Protein AF-A0A9E5GTH0-F1 (afdb_monomer)

pLDDT: mean 79.13, std 16.01, range [39.66, 96.75]

Mean predicted aligned error: 7.87 Å

Nearest PDB structures (foldseek):
  2e87-assembly1_A  TM=6.464E-01  e=3.262E-02  Pyrococcus horikoshii OT3
  8i9w-assembly1_CL  TM=5.284E-01  e=1.273E-02  Thermochaetoides thermophila DSM 1495
  6axg-assembly6_L  TM=5.193E-01  e=1.781E-02  Homo sapiens
  1qg4-assembly2_B  TM=6.118E-01  e=5.584E-02  Canis lupus familiaris
  1i2m-assembly3_A  TM=5.791E-01  e=5.972E-02  Homo sapiens

Solvent-accessible surface area (backbone atoms only — not comparable to full-atom values): 5975 Å² total; per-residue (Å²): 132,85,86,75,84,80,90,64,88,87,62,52,74,69,51,50,55,56,46,47,60,58,47,54,70,48,58,79,40,7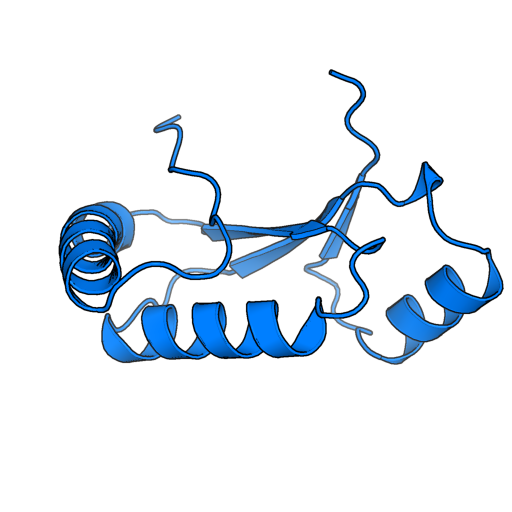9,63,43,79,51,74,40,54,65,62,48,95,57,42,68,62,52,49,53,53,50,52,48,52,38,57,74,72,61,61,77,52,54,68,33,39,30,39,27,41,58,81,72,46,53,72,67,59,51,52,52,50,47,68,75,52,74,62,86,53,59,46,80,40,63,81,79,130

Structure (mmCIF, N/CA/C/O backbone):
data_AF-A0A9E5GTH0-F1
#
_entry.id   AF-A0A9E5GTH0-F1
#
loop_
_atom_site.group_PDB
_atom_site.id
_atom_site.type_symbol
_atom_site.label_atom_id
_atom_site.label_alt_id
_atom_site.label_comp_id
_atom_site.label_asym_id
_atom_site.label_entity_id
_atom_site.label_seq_id
_atom_site.pdbx_PDB_ins_code
_atom_site.Cartn_x
_atom_site.Cartn_y
_atom_site.Cartn_z
_atom_site.occupancy
_atom_site.B_iso_or_equiv
_atom_site.auth_seq_id
_atom_site.auth_comp_id
_atom_site.auth_asym_id
_atom_site.auth_atom_id
_atom_site.pdbx_PDB_model_num
ATOM 1 N N . MET A 1 1 ? -6.268 18.175 4.545 1.00 44.09 1 MET A N 1
ATOM 2 C CA . MET A 1 1 ? -5.476 16.980 4.207 1.00 44.09 1 MET A CA 1
ATOM 3 C C . MET A 1 1 ? -4.338 16.953 5.205 1.00 44.09 1 MET A C 1
ATOM 5 O O . MET A 1 1 ? -3.468 17.806 5.111 1.00 44.09 1 MET A O 1
ATOM 9 N N . ASN A 1 2 ? -4.433 16.113 6.236 1.00 46.50 2 ASN A N 1
ATOM 10 C CA . ASN A 1 2 ? -3.303 15.910 7.139 1.00 46.50 2 ASN A CA 1
ATOM 11 C C . ASN A 1 2 ? -2.300 15.029 6.395 1.00 46.50 2 ASN A C 1
ATOM 13 O O . ASN A 1 2 ? -2.642 13.920 5.994 1.00 46.50 2 ASN A O 1
ATOM 17 N N . ASP A 1 3 ? -1.110 15.567 6.143 1.00 47.47 3 ASP A N 1
ATOM 18 C CA . ASP A 1 3 ? -0.006 14.840 5.521 1.00 47.47 3 ASP A CA 1
ATOM 19 C C . ASP A 1 3 ? 0.595 13.908 6.580 1.00 47.47 3 ASP A C 1
ATOM 21 O O . ASP A 1 3 ? 1.210 14.364 7.547 1.00 47.47 3 ASP A O 1
ATOM 25 N N . THR A 1 4 ? 0.360 12.603 6.450 1.00 59.19 4 THR A N 1
ATOM 26 C CA . THR A 1 4 ? 0.929 11.602 7.358 1.00 59.19 4 THR A CA 1
ATOM 27 C C . THR A 1 4 ? 2.292 11.131 6.869 1.00 59.19 4 THR A C 1
ATOM 29 O O . THR A 1 4 ? 2.594 11.094 5.677 1.00 59.19 4 THR A O 1
ATOM 32 N N . ILE A 1 5 ? 3.126 10.766 7.833 1.00 54.88 5 ILE A N 1
ATOM 33 C CA . ILE A 1 5 ? 4.544 10.472 7.665 1.00 54.88 5 ILE A CA 1
ATOM 34 C C . ILE A 1 5 ? 4.747 9.219 6.793 1.00 54.88 5 ILE A C 1
ATOM 36 O O . ILE A 1 5 ? 4.103 8.193 7.001 1.00 54.88 5 ILE A O 1
ATOM 40 N N . GLY A 1 6 ? 5.674 9.283 5.832 1.00 50.19 6 GLY A N 1
ATOM 41 C CA . GLY A 1 6 ? 6.088 8.126 5.035 1.00 50.19 6 GLY A CA 1
ATOM 42 C C . GLY A 1 6 ? 6.902 7.130 5.868 1.00 50.19 6 GLY A C 1
ATOM 43 O O . GLY A 1 6 ? 7.863 7.514 6.533 1.00 50.19 6 GLY A O 1
ATOM 44 N N . PHE A 1 7 ? 6.528 5.850 5.828 1.00 53.59 7 PHE A N 1
ATOM 45 C CA . PHE A 1 7 ? 7.215 4.782 6.556 1.00 53.59 7 PHE A CA 1
ATOM 46 C C . PHE A 1 7 ? 8.657 4.596 6.048 1.00 53.59 7 PHE A C 1
ATOM 48 O O . PHE A 1 7 ? 8.892 4.295 4.876 1.00 53.59 7 PHE A O 1
ATOM 55 N N . ILE A 1 8 ? 9.632 4.758 6.946 1.00 42.03 8 ILE A N 1
ATOM 56 C CA . ILE A 1 8 ? 11.060 4.493 6.714 1.00 42.03 8 ILE A CA 1
ATOM 57 C C . ILE A 1 8 ? 11.385 3.113 7.307 1.00 42.03 8 ILE A C 1
ATOM 59 O O . ILE A 1 8 ? 10.883 2.760 8.370 1.00 42.03 8 ILE A O 1
ATOM 63 N N . ARG A 1 9 ? 12.195 2.306 6.610 1.00 39.66 9 ARG A N 1
ATOM 64 C CA . ARG A 1 9 ? 12.632 0.976 7.078 1.00 39.66 9 ARG A CA 1
ATOM 65 C C . ARG A 1 9 ? 13.496 1.103 8.348 1.00 39.66 9 ARG A C 1
ATOM 67 O O . ARG A 1 9 ? 14.205 2.093 8.493 1.00 39.66 9 ARG A O 1
ATOM 74 N N . ASP A 1 10 ? 13.461 0.089 9.217 1.00 46.06 10 ASP A N 1
ATOM 75 C CA . ASP A 1 10 ? 14.271 -0.019 10.445 1.00 46.06 10 ASP A CA 1
ATOM 76 C C . ASP A 1 10 ? 13.957 1.028 11.528 1.00 46.06 10 ASP A C 1
ATOM 78 O O . ASP A 1 10 ? 14.854 1.570 12.175 1.00 46.06 10 ASP A O 1
ATOM 82 N N . LEU A 1 11 ? 12.671 1.313 11.763 1.00 51.81 11 LEU A N 1
ATOM 83 C CA . LEU A 1 11 ? 12.282 2.129 12.911 1.00 51.81 11 LEU A CA 1
ATOM 84 C C . LEU A 1 11 ? 12.598 1.377 14.212 1.00 51.81 11 LEU A C 1
ATOM 86 O O . LEU A 1 11 ? 12.072 0.281 14.428 1.00 51.81 11 LEU A O 1
ATOM 90 N N . PRO A 1 12 ? 13.410 1.957 15.114 1.00 52.09 12 PRO A N 1
ATOM 91 C CA . PRO A 1 12 ? 13.574 1.413 16.453 1.00 52.09 12 PRO A CA 1
ATOM 92 C C . PRO A 1 12 ? 12.197 1.230 17.113 1.00 52.09 12 PRO A C 1
ATOM 94 O O . PRO A 1 12 ? 11.320 2.069 16.891 1.00 52.09 12 PRO A O 1
ATOM 97 N N . PRO A 1 13 ? 11.991 0.229 17.989 1.00 58.91 13 PRO A N 1
ATOM 98 C CA . PRO A 1 13 ? 10.705 0.008 18.666 1.00 58.91 13 PRO A CA 1
ATOM 99 C C . PRO A 1 13 ? 10.137 1.263 19.353 1.00 58.91 13 PRO A C 1
ATOM 101 O O . PRO A 1 13 ? 8.927 1.449 19.448 1.00 58.91 13 PRO A O 1
ATOM 104 N N . GLN A 1 14 ? 11.019 2.162 19.800 1.00 55.53 14 GLN A N 1
ATOM 105 C CA . GLN A 1 14 ? 10.654 3.458 20.374 1.00 55.53 14 GLN A CA 1
ATOM 106 C C . GLN A 1 14 ? 10.037 4.421 19.350 1.00 55.53 14 GLN A C 1
ATOM 108 O O . GLN A 1 14 ? 9.093 5.129 19.691 1.00 55.53 14 GLN A O 1
ATOM 113 N N . LEU A 1 15 ? 10.530 4.436 18.105 1.00 57.94 15 LEU A N 1
ATOM 114 C CA . LEU A 1 15 ? 9.912 5.215 17.034 1.00 57.94 15 LEU A CA 1
ATOM 115 C C . LEU A 1 15 ? 8.574 4.595 16.641 1.00 57.94 15 LEU A C 1
ATOM 117 O O . LEU A 1 15 ? 7.619 5.348 16.541 1.00 57.94 15 LEU A O 1
ATOM 121 N N . ILE A 1 16 ? 8.469 3.265 16.502 1.00 62.28 16 ILE A N 1
ATOM 122 C CA . ILE A 1 16 ? 7.184 2.590 16.213 1.00 62.28 16 ILE A CA 1
ATOM 123 C C . ILE A 1 16 ? 6.109 3.048 17.204 1.00 62.28 16 ILE A C 1
ATOM 125 O O . ILE A 1 16 ? 5.036 3.459 16.790 1.00 62.28 16 ILE A O 1
ATOM 129 N N . LYS A 1 17 ? 6.435 3.103 18.499 1.00 61.72 17 LYS A N 1
ATOM 130 C CA . LYS A 1 17 ? 5.516 3.584 19.538 1.00 61.72 17 LYS A CA 1
ATOM 131 C C . LYS A 1 17 ? 5.131 5.065 19.386 1.00 61.72 17 LYS A C 1
ATOM 133 O O . LYS A 1 17 ? 3.980 5.425 19.613 1.00 61.72 17 LYS A O 1
ATOM 138 N N . ALA A 1 18 ? 6.078 5.921 18.999 1.00 62.78 18 ALA A N 1
ATOM 139 C CA . ALA A 1 18 ? 5.804 7.332 18.712 1.00 62.78 18 ALA A CA 1
ATOM 140 C C . ALA A 1 18 ? 4.922 7.504 17.457 1.00 62.78 18 ALA A C 1
ATOM 142 O O . ALA A 1 18 ? 4.036 8.358 17.434 1.00 62.78 18 ALA A O 1
ATOM 143 N N . PHE A 1 19 ? 5.117 6.651 16.447 1.00 63.34 19 PHE A N 1
ATOM 144 C CA . PHE A 1 19 ? 4.285 6.580 15.247 1.00 63.34 19 PHE A CA 1
ATOM 145 C C . PHE A 1 19 ? 2.880 6.078 15.550 1.00 63.34 19 PHE A C 1
ATOM 147 O O . PHE A 1 19 ? 1.930 6.701 15.091 1.00 63.34 19 PHE A O 1
ATOM 154 N N . SER A 1 20 ? 2.735 5.018 16.348 1.00 65.00 20 SER A N 1
ATOM 155 C CA . SER A 1 20 ? 1.434 4.498 16.773 1.00 65.00 20 SER A CA 1
ATOM 156 C C . SER A 1 20 ? 0.595 5.584 17.436 1.00 65.00 20 SER A C 1
ATOM 158 O O . SER A 1 20 ? -0.552 5.744 17.059 1.00 65.00 20 SER A O 1
ATOM 160 N N . SER A 1 21 ? 1.175 6.411 18.313 1.00 65.06 21 SER A N 1
ATOM 161 C CA . SER A 1 21 ? 0.445 7.532 18.928 1.00 65.06 21 SER A CA 1
ATOM 162 C C . SER A 1 21 ? -0.026 8.581 17.909 1.00 65.06 21 SER A C 1
ATOM 164 O O . SER A 1 21 ? -1.090 9.155 18.085 1.00 65.06 21 SER A O 1
ATOM 166 N N . THR A 1 22 ? 0.730 8.825 16.831 1.00 66.56 22 THR A N 1
ATOM 167 C CA . THR A 1 22 ? 0.320 9.762 15.761 1.00 66.56 22 THR A CA 1
ATOM 168 C C . THR A 1 22 ? -0.684 9.116 14.789 1.00 66.56 22 THR A C 1
ATOM 170 O O . THR A 1 22 ? -1.522 9.789 14.190 1.00 66.56 22 THR A O 1
ATOM 173 N N . LEU A 1 23 ? -0.609 7.794 14.618 1.00 65.38 23 LEU A N 1
ATOM 174 C CA . LEU A 1 23 ? -1.554 7.005 13.829 1.00 65.38 23 LEU A CA 1
ATOM 175 C C . LEU A 1 23 ? -2.875 6.788 14.570 1.00 65.38 23 LEU A C 1
ATOM 177 O O . LEU A 1 23 ? -3.903 6.751 13.909 1.00 65.38 23 LEU A O 1
ATOM 181 N N . GLU A 1 24 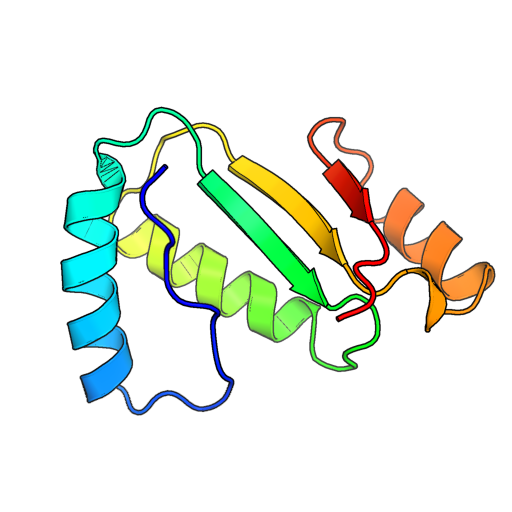? -2.869 6.702 15.901 1.00 65.19 24 GLU A N 1
ATOM 182 C CA . GLU A 1 24 ? -4.071 6.674 16.744 1.00 65.19 24 GLU A CA 1
ATOM 183 C C . GLU A 1 24 ? -4.931 7.920 16.504 1.00 65.19 24 GLU A C 1
ATOM 185 O O . GLU A 1 24 ? -6.124 7.789 16.246 1.00 65.19 24 GLU A O 1
ATOM 190 N N . ASP A 1 25 ? -4.318 9.106 16.433 1.00 62.25 25 ASP A N 1
ATOM 191 C CA . ASP A 1 25 ? -5.011 10.343 16.038 1.00 62.25 25 ASP A CA 1
ATOM 192 C C . ASP A 1 25 ? -5.530 10.289 14.584 1.00 62.25 25 ASP A C 1
ATOM 194 O O . ASP A 1 25 ? -6.478 10.981 14.217 1.00 62.25 25 ASP A O 1
ATOM 198 N N . SER A 1 26 ? -4.927 9.447 13.735 1.00 62.69 26 SER A N 1
ATOM 199 C CA . SER A 1 26 ? -5.354 9.224 12.347 1.00 62.69 26 SER A CA 1
ATOM 200 C C . SER A 1 26 ? -6.481 8.185 12.219 1.00 62.69 26 SER A C 1
ATOM 202 O O . SER A 1 26 ? -7.060 8.076 11.141 1.00 62.69 26 SER A O 1
ATOM 204 N N . ILE A 1 27 ? -6.837 7.452 13.285 1.00 63.94 27 ILE A N 1
ATOM 205 C CA . ILE A 1 27 ? -7.956 6.483 13.286 1.00 63.94 27 ILE A CA 1
ATOM 206 C C . ILE A 1 27 ? -9.312 7.180 13.121 1.00 63.94 27 ILE A C 1
ATOM 208 O O . ILE A 1 27 ? -10.277 6.560 12.676 1.00 63.94 27 ILE A O 1
ATOM 212 N N . GLU A 1 28 ? -9.397 8.476 13.428 1.00 65.69 28 GLU A N 1
ATOM 213 C CA . GLU A 1 28 ? -10.590 9.278 13.134 1.00 65.69 28 GLU A CA 1
ATOM 214 C C . GLU A 1 28 ? -10.760 9.580 11.635 1.00 65.69 28 GLU A C 1
ATOM 216 O O . GLU A 1 28 ? -11.761 10.174 11.236 1.00 65.69 28 GLU A O 1
ATOM 221 N N . SER A 1 29 ? -9.799 9.199 10.788 1.00 74.44 29 SER A N 1
ATOM 222 C CA . SER A 1 29 ? -9.908 9.406 9.347 1.00 74.44 29 SER A CA 1
ATOM 223 C C . SER A 1 29 ? -10.907 8.444 8.701 1.00 74.44 29 SER A C 1
ATOM 225 O O . SER A 1 29 ? -10.983 7.259 9.020 1.00 74.44 29 SER A O 1
ATOM 227 N N . ASP A 1 30 ? -11.648 8.944 7.712 1.00 78.25 30 ASP A N 1
ATOM 228 C CA . ASP A 1 30 ? -12.568 8.115 6.926 1.00 78.25 30 ASP A CA 1
ATOM 229 C C . ASP A 1 30 ? -11.832 7.143 5.976 1.00 78.25 30 ASP A C 1
ATOM 231 O O . ASP A 1 30 ? -12.422 6.177 5.483 1.00 78.25 30 ASP A O 1
ATOM 235 N N . LEU A 1 31 ? -10.551 7.407 5.679 1.00 81.44 31 LEU A N 1
ATOM 236 C CA . LEU A 1 31 ? -9.779 6.729 4.638 1.00 81.44 31 LEU A CA 1
ATOM 237 C C . LEU A 1 31 ? -8.278 6.692 4.955 1.00 81.44 31 LEU A C 1
ATOM 239 O O . LEU A 1 31 ? -7.667 7.728 5.209 1.00 81.44 31 LEU A O 1
ATOM 243 N N . LEU A 1 32 ? -7.665 5.517 4.780 1.00 85.38 32 LEU A N 1
ATOM 244 C CA . LEU A 1 32 ? -6.213 5.334 4.804 1.00 85.38 32 LEU A CA 1
ATOM 245 C C . LEU A 1 32 ? -5.656 5.048 3.409 1.00 85.38 32 LEU A C 1
ATOM 247 O O . LEU A 1 32 ? -6.106 4.134 2.714 1.00 85.38 32 LEU A O 1
ATOM 251 N N . LEU A 1 33 ? -4.608 5.782 3.036 1.00 86.56 33 LEU A N 1
ATOM 252 C CA . LEU A 1 33 ? -3.796 5.490 1.859 1.00 86.56 33 LEU A CA 1
ATOM 253 C C . LEU A 1 33 ? -2.521 4.771 2.296 1.00 86.56 33 LEU A C 1
ATOM 255 O O . LEU A 1 33 ? -1.633 5.375 2.895 1.00 86.56 33 LEU A O 1
ATOM 259 N N . HIS A 1 34 ? -2.412 3.486 1.973 1.00 88.44 34 HIS A N 1
ATOM 260 C CA . HIS A 1 34 ? -1.187 2.735 2.210 1.00 88.44 34 HIS A CA 1
ATOM 261 C C . HIS A 1 34 ? -0.321 2.766 0.948 1.00 88.44 34 HIS A C 1
ATOM 263 O O . HIS A 1 34 ? -0.521 1.997 0.008 1.00 88.44 34 HIS A O 1
ATOM 269 N N . VAL A 1 35 ? 0.636 3.696 0.922 1.00 89.81 35 VAL A N 1
ATOM 270 C CA . VAL A 1 35 ? 1.571 3.856 -0.198 1.00 89.81 35 VAL A CA 1
ATOM 271 C C . VAL A 1 35 ? 2.699 2.831 -0.096 1.00 89.81 35 VAL A C 1
ATOM 273 O O . VAL A 1 35 ? 3.403 2.780 0.911 1.00 89.81 35 VAL A O 1
ATOM 276 N N . VAL A 1 36 ? 2.882 2.042 -1.152 1.00 91.12 36 VAL A N 1
ATOM 277 C CA . VAL A 1 36 ? 3.884 0.976 -1.257 1.00 91.12 36 VAL A CA 1
ATOM 278 C C . VAL A 1 36 ? 4.773 1.258 -2.460 1.00 91.12 36 VAL A C 1
ATOM 280 O O . VAL A 1 36 ? 4.284 1.499 -3.559 1.00 91.12 36 VAL A O 1
ATOM 283 N N . ASP A 1 37 ? 6.085 1.227 -2.259 1.00 92.56 37 ASP A N 1
ATOM 284 C CA . ASP A 1 37 ? 7.059 1.271 -3.348 1.00 92.56 37 ASP A CA 1
ATOM 285 C C . ASP A 1 37 ? 7.170 -0.119 -3.988 1.00 92.56 37 ASP A C 1
ATOM 287 O O . ASP A 1 37 ? 7.698 -1.042 -3.366 1.00 92.56 37 ASP A O 1
ATOM 291 N N . VAL A 1 38 ? 6.669 -0.281 -5.217 1.00 94.88 38 VAL A N 1
ATOM 292 C CA . VAL A 1 38 ? 6.667 -1.592 -5.895 1.00 94.88 38 VAL A CA 1
ATOM 293 C C . VAL A 1 38 ? 8.031 -2.003 -6.444 1.00 94.88 38 VAL A C 1
ATOM 295 O O . VAL A 1 38 ? 8.215 -3.162 -6.806 1.00 94.88 38 VAL A O 1
ATOM 298 N N . SER A 1 39 ? 8.995 -1.081 -6.487 1.00 93.06 39 SER A N 1
ATOM 299 C CA . SER A 1 39 ? 10.370 -1.381 -6.897 1.00 93.06 39 SER A CA 1
ATOM 300 C C . SER A 1 39 ? 11.210 -1.999 -5.774 1.00 93.06 39 SER A C 1
ATOM 302 O O . SER A 1 39 ? 12.309 -2.498 -6.021 1.00 93.06 39 SER A O 1
ATOM 304 N N . ASP A 1 40 ? 10.709 -1.983 -4.535 1.00 92.44 40 ASP A N 1
ATOM 305 C CA . ASP A 1 40 ? 11.430 -2.482 -3.371 1.00 92.44 40 ASP A CA 1
ATOM 306 C C . ASP A 1 40 ? 11.372 -4.014 -3.273 1.00 92.44 40 ASP A C 1
ATOM 308 O O . ASP A 1 40 ? 10.299 -4.618 -3.224 1.00 92.44 40 ASP A O 1
ATOM 312 N N . SER A 1 41 ? 12.535 -4.660 -3.154 1.00 91.75 41 SER A N 1
ATOM 313 C CA . SER A 1 41 ? 12.632 -6.114 -2.972 1.00 91.75 41 SER A CA 1
ATOM 314 C C . SER A 1 41 ? 11.958 -6.620 -1.691 1.00 91.75 41 SER A C 1
ATOM 316 O O . SER A 1 41 ? 11.593 -7.789 -1.617 1.00 91.75 41 SER A O 1
ATOM 318 N N . PHE A 1 42 ? 11.789 -5.755 -0.689 1.00 89.56 42 PHE A N 1
ATOM 319 C CA . PHE A 1 42 ? 11.184 -6.072 0.605 1.00 89.56 42 PHE A CA 1
ATOM 320 C C . PHE A 1 42 ? 9.732 -5.585 0.722 1.00 89.56 42 PHE A C 1
ATOM 322 O O . PHE A 1 42 ? 9.225 -5.450 1.836 1.00 89.56 42 PHE A O 1
ATOM 329 N N . LEU A 1 43 ? 9.048 -5.293 -0.395 1.00 89.00 43 LEU A N 1
ATOM 330 C CA . LEU A 1 43 ? 7.692 -4.724 -0.369 1.00 89.00 43 LEU A CA 1
ATOM 331 C C . LEU A 1 43 ? 6.721 -5.537 0.506 1.00 89.00 43 LEU A C 1
ATOM 333 O O . LEU A 1 43 ? 6.005 -4.954 1.313 1.00 89.00 43 LEU A O 1
ATOM 337 N N . TYR A 1 44 ? 6.746 -6.872 0.414 1.00 90.38 44 TYR A N 1
ATOM 338 C CA . TYR A 1 44 ? 5.814 -7.741 1.142 1.00 90.38 44 TYR A CA 1
ATOM 339 C C . TYR A 1 44 ? 6.050 -7.705 2.653 1.00 90.38 44 TYR A C 1
ATOM 341 O O . TYR A 1 44 ? 5.100 -7.615 3.423 1.00 90.38 44 TYR A O 1
ATOM 349 N N . GLU A 1 45 ? 7.314 -7.732 3.080 1.00 88.62 45 GLU A N 1
ATOM 350 C CA . GLU A 1 45 ? 7.677 -7.644 4.498 1.00 88.62 45 GLU A CA 1
ATOM 351 C C . GLU A 1 45 ? 7.270 -6.289 5.080 1.00 88.62 45 GLU A C 1
ATOM 353 O O . GLU A 1 45 ? 6.756 -6.206 6.192 1.00 88.62 45 GLU A O 1
ATOM 358 N N . LYS A 1 46 ? 7.458 -5.213 4.309 1.00 83.94 46 LYS A N 1
ATOM 359 C CA . LYS A 1 46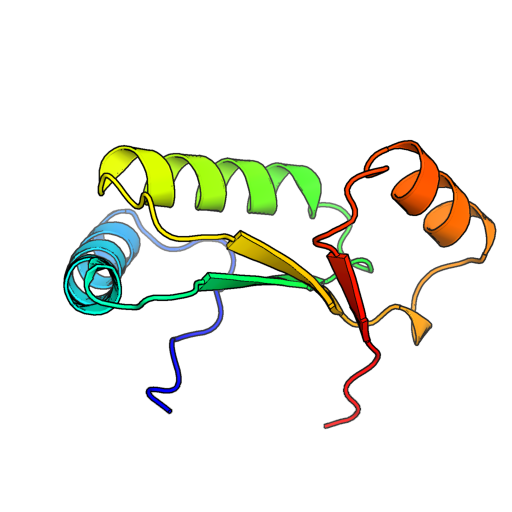 ? 7.051 -3.868 4.722 1.00 83.94 46 LYS A CA 1
ATOM 360 C C . LYS A 1 46 ? 5.537 -3.735 4.838 1.00 83.94 46 LYS A C 1
ATOM 362 O O . LYS A 1 46 ? 5.076 -3.126 5.798 1.00 83.94 46 LYS A O 1
ATOM 367 N N . MET A 1 47 ? 4.788 -4.297 3.889 1.00 88.94 47 MET A N 1
ATOM 368 C CA . MET A 1 47 ? 3.326 -4.331 3.951 1.00 88.94 47 MET A CA 1
ATOM 369 C C . MET A 1 47 ? 2.852 -5.082 5.197 1.00 88.94 47 MET A C 1
ATOM 371 O O . MET A 1 47 ? 2.078 -4.528 5.964 1.00 88.94 47 MET A O 1
ATOM 375 N N . ASP A 1 48 ? 3.396 -6.272 5.473 1.00 87.81 48 ASP A N 1
ATOM 376 C CA . ASP A 1 48 ? 3.037 -7.069 6.657 1.00 87.81 48 ASP A CA 1
ATOM 377 C C . ASP A 1 48 ? 3.312 -6.328 7.978 1.00 87.81 48 ASP A C 1
ATOM 379 O O . ASP A 1 48 ? 2.505 -6.366 8.905 1.00 87.81 48 ASP A O 1
ATOM 383 N N . VAL A 1 49 ? 4.426 -5.593 8.068 1.00 85.38 49 VAL A N 1
ATOM 384 C CA . VAL A 1 49 ? 4.723 -4.754 9.241 1.00 85.38 49 VAL A CA 1
ATOM 385 C C . VAL A 1 49 ? 3.691 -3.638 9.411 1.00 85.38 49 VAL A C 1
ATOM 387 O O . VAL A 1 49 ? 3.227 -3.403 10.527 1.00 85.38 49 VAL A O 1
ATOM 390 N N . VAL A 1 50 ? 3.326 -2.943 8.330 1.00 83.38 50 VAL A N 1
ATOM 391 C CA . VAL A 1 50 ? 2.330 -1.863 8.389 1.00 83.38 50 VAL A CA 1
ATOM 392 C C . VAL A 1 50 ? 0.950 -2.419 8.728 1.00 83.38 50 VAL A C 1
ATOM 394 O O . VAL A 1 50 ? 0.274 -1.863 9.590 1.00 83.38 50 VAL A O 1
ATOM 397 N N . ASP A 1 51 ? 0.558 -3.534 8.116 1.00 86.19 51 ASP A N 1
ATOM 398 C CA . ASP A 1 51 ? -0.712 -4.206 8.377 1.00 86.19 51 ASP A CA 1
ATOM 399 C C . ASP A 1 51 ? -0.831 -4.598 9.857 1.00 86.19 51 ASP A C 1
ATOM 401 O O . ASP A 1 51 ? -1.836 -4.274 10.487 1.00 86.19 51 ASP A O 1
ATOM 405 N N . LYS A 1 52 ? 0.229 -5.165 10.450 1.00 84.69 52 LYS A N 1
ATOM 406 C CA . LYS A 1 52 ? 0.280 -5.485 11.887 1.00 84.69 52 LYS A CA 1
ATOM 407 C C . LYS A 1 52 ? 0.110 -4.260 12.778 1.00 84.69 52 LYS A C 1
ATOM 409 O O . LYS A 1 52 ? -0.664 -4.310 13.726 1.00 84.69 52 LYS A O 1
ATOM 414 N N . ILE A 1 53 ? 0.806 -3.162 12.481 1.00 82.50 53 ILE A N 1
ATOM 415 C CA . ILE A 1 53 ? 0.687 -1.924 13.267 1.00 82.50 53 ILE A CA 1
ATOM 416 C C . ILE A 1 53 ? -0.741 -1.378 13.182 1.00 82.50 53 ILE A C 1
ATOM 418 O O . ILE A 1 53 ? -1.305 -0.976 14.196 1.00 82.50 53 ILE A O 1
ATOM 422 N N . LEU A 1 54 ? -1.333 -1.371 11.984 1.00 82.12 54 LEU A N 1
ATOM 423 C CA . LEU A 1 54 ? -2.705 -0.913 11.776 1.00 82.12 54 LEU A CA 1
ATOM 424 C C . LEU A 1 54 ? -3.719 -1.794 12.524 1.00 82.12 54 LEU A C 1
ATOM 426 O O . LEU A 1 54 ? -4.664 -1.268 13.112 1.00 82.12 54 LEU A O 1
ATOM 430 N N . ASP A 1 55 ? -3.503 -3.108 12.558 1.00 84.75 55 ASP A N 1
ATOM 431 C CA . ASP A 1 55 ? -4.336 -4.037 13.324 1.00 84.75 55 ASP A CA 1
ATOM 432 C C . ASP A 1 55 ? -4.188 -3.825 14.840 1.00 84.75 55 ASP A C 1
ATOM 434 O O . ASP A 1 55 ? -5.193 -3.793 15.554 1.00 84.75 55 ASP A O 1
ATOM 438 N N . GLU A 1 56 ? -2.962 -3.620 15.336 1.00 83.88 56 GLU A N 1
ATOM 439 C CA . GLU A 1 56 ? -2.670 -3.366 16.755 1.00 83.88 56 GLU A CA 1
ATOM 440 C C . GLU A 1 56 ? -3.353 -2.099 17.278 1.00 83.88 56 GLU A C 1
ATOM 442 O O . GLU A 1 56 ? -3.878 -2.099 18.393 1.00 83.88 56 GLU A O 1
ATOM 447 N N . ILE A 1 57 ? -3.390 -1.036 16.470 1.00 79.94 57 ILE A N 1
ATOM 448 C CA . ILE A 1 57 ? -4.076 0.211 16.834 1.00 79.94 57 ILE A CA 1
ATOM 449 C C . ILE A 1 57 ? -5.590 0.151 16.562 1.00 79.94 57 ILE A C 1
ATOM 451 O O . ILE A 1 57 ? -6.319 1.068 16.923 1.00 79.94 57 ILE A O 1
ATOM 455 N N . GLY A 1 58 ? -6.099 -0.922 15.945 1.00 80.75 58 GLY A N 1
ATOM 456 C CA . GLY A 1 58 ? -7.527 -1.097 15.672 1.00 80.75 58 GLY A CA 1
ATOM 457 C C . GLY A 1 58 ? -8.057 -0.241 14.518 1.00 80.75 58 GLY A C 1
ATOM 458 O O . GLY A 1 58 ? -9.222 0.163 1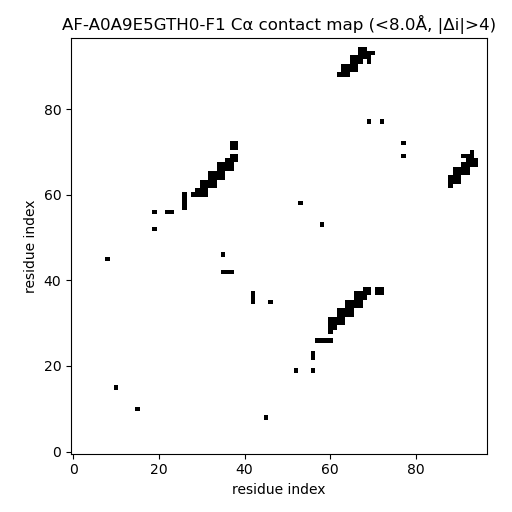4.531 1.00 80.75 58 GLY A O 1
ATOM 459 N N . ALA A 1 59 ? -7.226 0.029 13.512 1.00 83.19 59 ALA A N 1
ATOM 460 C CA . ALA A 1 59 ? -7.582 0.794 12.325 1.00 83.19 59 ALA A CA 1
ATOM 461 C C . ALA A 1 59 ? -8.637 0.056 11.471 1.00 83.19 59 ALA A C 1
ATOM 463 O O . ALA A 1 59 ? -8.332 -0.927 10.799 1.00 83.19 59 ALA A O 1
ATOM 464 N N . LYS A 1 60 ? -9.883 0.553 11.454 1.00 82.75 60 LYS A N 1
ATOM 465 C CA . LYS A 1 60 ? -11.014 -0.075 10.727 1.00 82.75 60 LYS A CA 1
ATOM 466 C C . LYS A 1 60 ? -11.461 0.653 9.463 1.00 82.75 60 LYS A C 1
ATOM 468 O O . LYS A 1 60 ? -12.317 0.138 8.746 1.00 82.75 60 LYS A O 1
ATOM 473 N N . GLN A 1 61 ? -10.947 1.854 9.217 1.00 83.38 61 GLN A N 1
ATOM 474 C CA . GLN A 1 61 ? -11.338 2.632 8.046 1.00 83.38 61 GLN A CA 1
ATOM 475 C C . GLN A 1 61 ? -10.935 1.953 6.728 1.00 83.38 61 GLN A C 1
ATOM 477 O O . GLN A 1 61 ? -10.052 1.089 6.697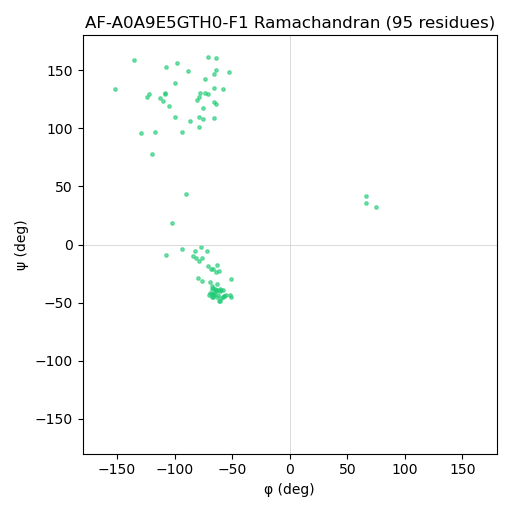 1.00 83.38 61 GLN A O 1
ATOM 482 N N . LEU A 1 62 ? -11.588 2.357 5.634 1.00 85.25 62 LEU A N 1
ATOM 483 C CA . LEU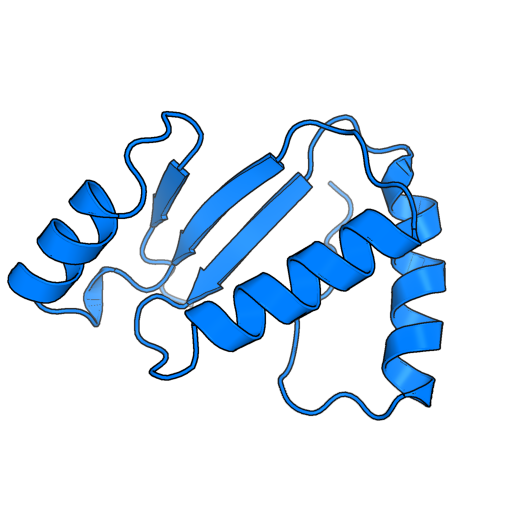 A 1 62 ? -11.293 1.837 4.301 1.00 85.25 62 LEU A CA 1
ATOM 484 C C . LEU A 1 62 ? -9.818 2.088 3.964 1.00 85.25 62 LEU A C 1
ATOM 486 O O . LEU A 1 62 ? -9.302 3.190 4.158 1.00 85.25 62 LEU A O 1
ATOM 490 N N . ARG A 1 63 ? -9.148 1.064 3.435 1.00 86.50 63 ARG A N 1
ATOM 491 C CA . ARG A 1 63 ? -7.751 1.136 3.007 1.00 86.50 63 ARG A CA 1
ATOM 492 C C . ARG A 1 63 ? -7.681 1.100 1.487 1.00 86.50 63 ARG A C 1
ATOM 494 O O . ARG A 1 63 ? -8.253 0.208 0.864 1.00 86.50 63 ARG A O 1
ATOM 501 N N . ILE A 1 64 ? -6.959 2.050 0.902 1.00 89.81 64 ILE A N 1
ATOM 502 C CA . ILE A 1 64 ? -6.572 2.023 -0.510 1.00 89.81 64 ILE A CA 1
ATOM 503 C C . ILE A 1 64 ? -5.069 1.784 -0.574 1.00 89.81 64 ILE A C 1
ATOM 505 O O . ILE A 1 64 ? -4.286 2.543 0.002 1.00 89.81 64 ILE A O 1
ATOM 509 N N . LEU A 1 65 ? -4.668 0.731 -1.284 1.00 92.25 65 LEU A N 1
ATOM 510 C CA . LEU A 1 65 ? -3.265 0.488 -1.595 1.00 92.25 65 LEU A CA 1
ATOM 511 C C . LEU A 1 65 ? -2.846 1.400 -2.741 1.00 92.25 65 LEU A C 1
ATOM 513 O O . LEU A 1 65 ? -3.506 1.470 -3.777 1.00 92.25 65 LEU A O 1
ATOM 517 N N . VAL A 1 66 ? -1.734 2.098 -2.562 1.00 94.12 66 VAL A N 1
ATOM 518 C CA . VAL A 1 66 ? -1.173 2.986 -3.576 1.00 94.12 66 VAL A CA 1
ATOM 519 C C . VAL A 1 66 ? 0.188 2.441 -3.979 1.00 94.12 66 VAL A C 1
ATOM 521 O O . VAL A 1 66 ? 1.189 2.670 -3.306 1.00 94.12 66 VAL A O 1
ATOM 524 N N . PHE A 1 67 ? 0.225 1.698 -5.077 1.00 94.75 67 PHE A N 1
ATOM 525 C CA . PHE A 1 67 ? 1.445 1.142 -5.646 1.00 94.75 67 PHE A CA 1
ATOM 526 C C . PHE A 1 67 ? 2.186 2.231 -6.420 1.00 94.75 67 PHE A C 1
ATOM 528 O O . PHE A 1 67 ? 1.798 2.605 -7.526 1.00 94.75 67 PHE A O 1
ATOM 535 N N . ASN A 1 68 ? 3.224 2.779 -5.792 1.00 94.19 68 ASN A N 1
ATOM 536 C CA . ASN A 1 68 ? 4.051 3.865 -6.297 1.00 94.19 68 ASN A CA 1
ATOM 537 C C . ASN A 1 68 ? 5.347 3.340 -6.929 1.00 94.19 68 ASN A C 1
ATOM 539 O O . ASN A 1 68 ? 5.849 2.288 -6.540 1.00 94.19 68 ASN A O 1
ATOM 543 N N . LYS A 1 69 ? 5.926 4.132 -7.836 1.00 93.88 69 LYS A N 1
ATOM 544 C CA . LYS A 1 69 ? 7.133 3.823 -8.623 1.00 93.88 69 LYS A CA 1
ATOM 545 C C . LYS A 1 69 ? 6.959 2.678 -9.621 1.00 93.88 69 LYS A C 1
ATOM 547 O O . LYS A 1 69 ? 7.867 1.882 -9.857 1.00 93.88 69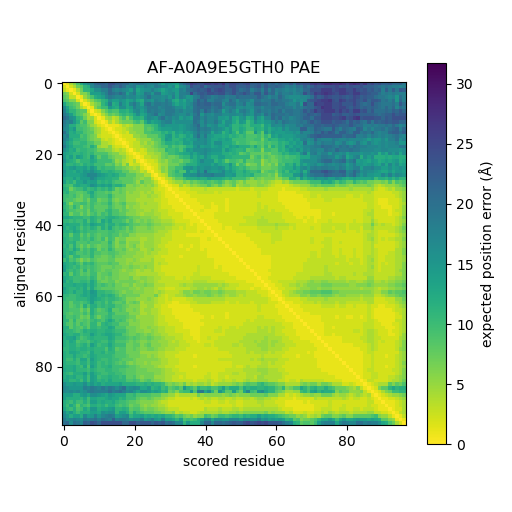 LYS A O 1
ATOM 552 N N . VAL A 1 70 ? 5.772 2.585 -10.216 1.00 94.81 70 VAL A N 1
ATOM 553 C CA . VAL A 1 70 ? 5.461 1.566 -11.235 1.00 94.81 70 VAL A CA 1
ATOM 554 C C . VAL A 1 70 ? 6.312 1.701 -12.502 1.00 94.81 70 VAL A C 1
ATOM 556 O O . VAL A 1 70 ? 6.402 0.763 -13.283 1.00 94.81 70 VAL A O 1
ATOM 559 N N . ASP A 1 71 ? 6.942 2.857 -12.705 1.00 93.94 71 ASP A N 1
ATOM 560 C CA . ASP A 1 71 ? 7.904 3.136 -13.772 1.00 93.94 71 ASP A CA 1
ATOM 561 C C . ASP A 1 71 ? 9.231 2.377 -13.611 1.00 93.94 71 ASP A C 1
ATOM 563 O O . ASP A 1 71 ? 9.947 2.184 -14.593 1.00 93.94 71 ASP A O 1
ATOM 567 N N . LEU A 1 72 ? 9.553 1.925 -12.395 1.00 95.44 72 LEU A N 1
ATOM 568 C CA . LEU A 1 72 ? 10.813 1.246 -12.080 1.00 95.44 72 LEU A CA 1
ATOM 569 C C . LEU A 1 72 ? 10.737 -0.285 -12.166 1.00 95.44 72 LEU A C 1
ATOM 571 O O . LEU A 1 72 ? 11.759 -0.946 -11.984 1.00 95.44 72 LEU A O 1
ATOM 575 N N . ILE A 1 73 ? 9.558 -0.858 -12.422 1.00 95.44 73 ILE A N 1
ATOM 576 C CA . ILE A 1 73 ? 9.362 -2.312 -12.490 1.00 95.44 73 ILE A CA 1
ATOM 577 C C . ILE A 1 73 ? 9.137 -2.794 -13.922 1.00 95.44 73 ILE A C 1
ATOM 579 O O . ILE A 1 73 ? 8.657 -2.064 -14.790 1.00 95.44 73 ILE A O 1
ATOM 583 N N . SER A 1 74 ? 9.495 -4.050 -14.184 1.00 96.75 74 SER A N 1
ATOM 584 C CA . SER A 1 74 ? 9.242 -4.676 -15.478 1.00 96.75 74 SER A CA 1
ATOM 585 C C . SER A 1 74 ? 7.749 -4.955 -15.677 1.00 96.75 74 SER A C 1
ATOM 587 O O . SER A 1 74 ? 6.971 -5.039 -14.726 1.00 96.75 74 SER A O 1
ATOM 589 N N . LYS A 1 75 ? 7.343 -5.161 -16.936 1.00 95.12 75 LYS A N 1
ATOM 590 C CA . LYS A 1 75 ? 5.973 -5.583 -17.252 1.00 95.12 75 LYS A CA 1
ATOM 591 C C . LYS A 1 75 ? 5.605 -6.903 -16.563 1.00 95.12 75 LYS A C 1
ATOM 593 O O . LYS A 1 75 ? 4.495 -7.030 -16.073 1.00 95.12 75 LYS A O 1
ATOM 598 N N . GLU A 1 76 ? 6.542 -7.844 -16.498 1.00 96.44 76 GLU A N 1
ATOM 599 C CA . GLU A 1 76 ? 6.353 -9.129 -15.816 1.00 96.44 76 GLU A CA 1
ATOM 600 C C . GLU A 1 76 ? 6.083 -8.927 -14.320 1.00 96.44 76 GLU A C 1
ATOM 602 O O . GLU A 1 76 ? 5.078 -9.402 -13.810 1.00 96.44 76 GLU A O 1
ATOM 607 N N . GLN A 1 77 ? 6.897 -8.112 -13.641 1.00 94.31 77 GLN A N 1
ATOM 608 C CA . GLN A 1 77 ? 6.674 -7.776 -12.230 1.00 94.31 77 GLN A CA 1
ATOM 609 C C . GLN A 1 77 ? 5.332 -7.068 -12.007 1.00 94.31 77 GLN A C 1
ATOM 611 O O . GLN A 1 77 ? 4.663 -7.291 -10.999 1.00 94.31 77 GLN A O 1
ATOM 616 N N . TYR A 1 78 ? 4.941 -6.195 -12.934 1.00 94.50 78 TYR A N 1
ATOM 617 C CA . TYR A 1 78 ? 3.669 -5.486 -12.871 1.00 94.50 78 TYR A CA 1
ATOM 618 C C . TYR A 1 78 ? 2.472 -6.437 -13.026 1.00 94.50 78 TYR A C 1
ATOM 620 O O . TYR A 1 78 ? 1.512 -6.343 -12.258 1.00 94.50 78 TYR A O 1
ATOM 628 N N . ASP A 1 79 ? 2.538 -7.361 -13.987 1.00 94.81 79 ASP A N 1
ATOM 629 C CA . ASP A 1 79 ? 1.505 -8.371 -14.223 1.00 94.81 79 ASP A CA 1
ATOM 630 C C . ASP A 1 79 ? 1.417 -9.344 -13.025 1.00 94.81 79 ASP A C 1
ATOM 632 O O . ASP A 1 79 ? 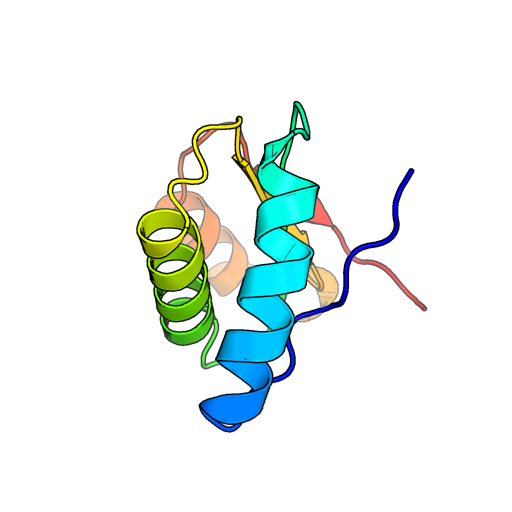0.322 -9.564 -12.503 1.00 94.81 79 ASP A O 1
ATOM 636 N N . ASP A 1 80 ? 2.553 -9.793 -12.479 1.00 94.44 80 ASP A N 1
ATOM 637 C CA . ASP A 1 80 ? 2.619 -10.610 -11.256 1.00 94.44 80 ASP A CA 1
ATOM 638 C C . ASP A 1 80 ? 1.943 -9.928 -10.056 1.00 94.44 80 ASP A C 1
ATOM 640 O O . ASP A 1 80 ? 1.211 -10.557 -9.285 1.00 94.44 80 ASP A O 1
ATOM 644 N N . LEU A 1 81 ? 2.195 -8.629 -9.860 1.00 93.44 81 LEU A N 1
ATOM 645 C CA . LEU A 1 81 ? 1.572 -7.862 -8.780 1.00 93.44 81 LEU A CA 1
ATOM 646 C C . LEU A 1 81 ? 0.060 -7.717 -8.998 1.00 93.44 81 LEU A C 1
ATOM 648 O O . LEU A 1 81 ? -0.697 -7.798 -8.033 1.00 93.44 81 LEU A O 1
ATOM 652 N N . LYS A 1 82 ? -0.403 -7.548 -10.242 1.00 92.50 82 LYS A N 1
ATOM 653 C CA . LYS A 1 82 ? -1.842 -7.513 -10.549 1.00 92.50 82 LYS A CA 1
ATOM 654 C C . LYS A 1 82 ? -2.543 -8.834 -10.268 1.00 92.50 82 LYS A C 1
ATOM 656 O O . LYS A 1 82 ? -3.679 -8.821 -9.802 1.00 92.50 82 LYS A O 1
ATOM 661 N N . GLU A 1 83 ? -1.891 -9.956 -10.546 1.00 93.81 83 GLU A N 1
ATOM 662 C CA . GLU A 1 83 ? -2.447 -11.275 -10.239 1.00 93.81 83 GLU A CA 1
ATOM 663 C C . GLU A 1 83 ? -2.507 -11.527 -8.730 1.00 93.81 83 GLU A C 1
ATOM 665 O O . GLU A 1 83 ? -3.511 -12.030 -8.223 1.00 93.81 83 GLU A O 1
ATOM 670 N N . LYS A 1 84 ? -1.458 -11.137 -7.995 1.00 91.75 84 LYS A N 1
ATOM 671 C CA . LYS A 1 84 ? -1.389 -11.293 -6.533 1.00 91.75 84 LYS A CA 1
ATOM 672 C C . LYS A 1 84 ? -2.359 -10.394 -5.781 1.00 91.75 84 LYS A C 1
ATOM 674 O O . LYS A 1 84 ? -2.848 -10.782 -4.722 1.00 91.75 84 LYS A O 1
ATOM 679 N N . PHE A 1 85 ? -2.634 -9.211 -6.316 1.00 90.31 85 PHE A N 1
ATOM 680 C CA . PHE A 1 85 ? -3.527 -8.236 -5.712 1.00 90.31 85 PHE A CA 1
ATOM 681 C C . PHE A 1 85 ? -4.701 -7.931 -6.659 1.00 90.31 85 PHE A C 1
ATOM 683 O O . PHE A 1 85 ? -4.722 -6.882 -7.303 1.00 90.31 85 PHE A O 1
ATOM 690 N N . PRO A 1 86 ? -5.708 -8.825 -6.743 1.00 84.69 86 PRO A N 1
ATOM 691 C CA . PRO A 1 86 ? -6.860 -8.654 -7.633 1.00 84.69 86 PRO A CA 1
ATOM 692 C C . PRO A 1 86 ? -7.892 -7.637 -7.113 1.00 84.69 86 PRO A C 1
ATOM 694 O O . PRO A 1 86 ? -8.924 -7.419 -7.754 1.00 84.69 86 PRO A O 1
ATOM 697 N N . ASP A 1 87 ? -7.663 -7.059 -5.930 1.00 81.19 87 ASP A N 1
ATOM 698 C CA . ASP A 1 87 ? -8.602 -6.153 -5.275 1.00 81.19 87 ASP A CA 1
ATOM 699 C C . ASP A 1 87 ? -8.779 -4.847 -6.070 1.00 81.19 87 ASP A C 1
ATOM 701 O O . ASP A 1 87 ? -7.864 -4.334 -6.717 1.00 81.19 87 ASP A O 1
ATOM 705 N N . LYS A 1 88 ? -9.987 -4.287 -6.016 1.00 69.25 88 LYS A N 1
ATOM 706 C CA . LYS A 1 88 ? -10.355 -3.063 -6.736 1.00 69.25 88 LYS A CA 1
ATOM 707 C C . LYS A 1 88 ? -9.849 -1.797 -6.048 1.00 69.25 88 LYS A C 1
ATOM 709 O O . LYS A 1 88 ? -9.835 -0.741 -6.675 1.00 69.25 88 LYS A O 1
ATOM 714 N N . ASN A 1 89 ? -9.411 -1.893 -4.795 1.00 88.12 89 ASN A N 1
ATOM 715 C CA . ASN A 1 89 ? -8.943 -0.757 -4.000 1.00 88.12 89 ASN A CA 1
ATOM 716 C C . ASN A 1 89 ? -7.430 -0.516 -4.149 1.00 88.12 89 ASN A C 1
ATOM 718 O O . ASN A 1 89 ? -6.735 -0.275 -3.161 1.00 88.12 89 ASN A O 1
ATOM 722 N N . ILE A 1 90 ? -6.918 -0.593 -5.383 1.00 92.94 90 ILE A N 1
ATOM 723 C CA . ILE A 1 90 ? -5.498 -0.385 -5.692 1.00 92.94 90 ILE A CA 1
ATOM 724 C C . ILE A 1 90 ? -5.353 0.716 -6.731 1.00 92.94 90 ILE A C 1
ATOM 726 O O . ILE A 1 90 ? -5.933 0.665 -7.817 1.00 92.94 90 ILE A O 1
ATOM 730 N N . VAL A 1 91 ? -4.525 1.698 -6.406 1.00 93.69 91 VAL A N 1
ATOM 731 C CA . VAL A 1 91 ? -4.171 2.810 -7.278 1.00 93.69 91 VAL A CA 1
ATOM 732 C C . VAL A 1 91 ? -2.698 2.672 -7.652 1.00 93.69 91 VAL A C 1
ATOM 734 O O . VAL A 1 91 ? -1.837 2.553 -6.788 1.00 93.69 91 VAL A O 1
ATOM 737 N N . TRP A 1 92 ? -2.405 2.680 -8.949 1.00 94.25 92 TRP A N 1
ATOM 738 C CA . TRP A 1 92 ? -1.056 2.508 -9.491 1.00 94.25 92 TRP A CA 1
ATOM 739 C C . TRP A 1 92 ? -0.544 3.864 -9.968 1.00 94.25 92 TRP A C 1
ATOM 741 O O . TRP A 1 92 ? -1.162 4.472 -10.842 1.00 94.25 92 TRP A O 1
ATOM 751 N N . ILE A 1 93 ? 0.557 4.352 -9.399 1.00 94.44 93 ILE A N 1
ATOM 752 C CA . ILE A 1 93 ? 1.109 5.677 -9.702 1.00 94.44 93 ILE A CA 1
ATOM 753 C C . ILE A 1 93 ? 2.622 5.640 -9.888 1.00 94.44 93 ILE A C 1
ATOM 755 O O . ILE A 1 93 ? 3.333 4.769 -9.394 1.00 94.44 93 ILE A O 1
ATOM 759 N N . SER A 1 94 ? 3.117 6.653 -10.583 1.0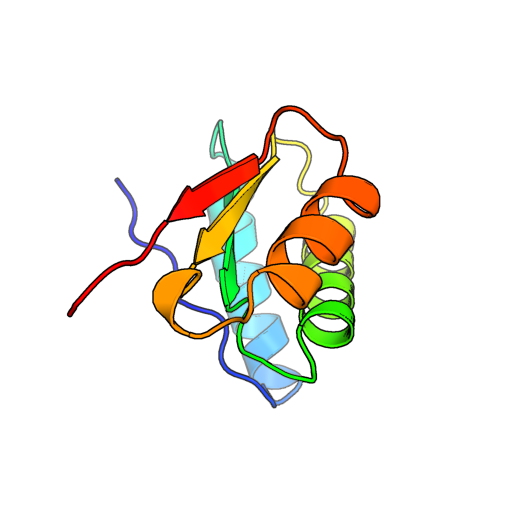0 92.81 94 SER A N 1
ATOM 760 C CA . SER A 1 94 ? 4.531 6.991 -10.660 1.00 92.81 94 SER A CA 1
ATOM 761 C C . SER A 1 94 ? 4.644 8.473 -10.332 1.00 92.81 94 SER A C 1
ATOM 763 O O . SER A 1 94 ? 4.403 9.318 -11.195 1.00 92.81 94 SER A O 1
ATOM 765 N N . VAL A 1 95 ? 4.944 8.799 -9.075 1.00 83.25 95 VAL A N 1
ATOM 766 C CA . VAL A 1 95 ? 5.162 10.192 -8.670 1.00 83.25 95 VAL A CA 1
ATOM 767 C C . VAL A 1 95 ? 6.620 10.548 -8.922 1.00 83.25 95 VAL A C 1
ATOM 769 O O . VAL A 1 95 ? 7.511 10.127 -8.185 1.00 83.25 95 VAL A O 1
ATOM 772 N N . THR A 1 96 ? 6.869 11.347 -9.954 1.00 73.19 96 THR A N 1
ATOM 773 C CA . THR A 1 96 ? 8.134 12.070 -10.100 1.00 73.19 96 THR A CA 1
ATOM 774 C C . THR A 1 96 ? 8.171 13.219 -9.099 1.00 73.19 96 THR A C 1
ATOM 776 O O . THR A 1 96 ? 7.198 13.962 -8.979 1.00 73.19 96 THR A O 1
ATOM 779 N N . LYS A 1 97 ? 9.277 13.305 -8.358 1.00 55.91 97 LYS A N 1
ATOM 780 C CA . LYS A 1 97 ? 9.543 14.361 -7.376 1.00 55.91 97 LYS A CA 1
ATOM 781 C C . LYS A 1 97 ? 9.563 15.747 -8.016 1.00 55.91 97 LYS A C 1
ATOM 783 O O . LYS A 1 97 ? 10.017 15.834 -9.179 1.00 55.91 97 LYS A O 1
#

Radius of gyration: 14.05 Å; Cα contacts (8 Å, |Δi|>4): 83; chains: 1; bounding box: 27×28×38 Å

Sequence (97 aa):
MNDTIGFIRDLPPQLIKAFSSTLEDSIESDLLLHVVDVSDSFLYEKMDVVDKILDEIGAKQLRILVFNKVDLISKEQYDDLKEKFPDKNIVWISVTK

Foldseek 3Di:
DPDQDDDDPPDDPVVLVVSLVVVLVVLPPQEAEAEFALLDPCRVVVVVVVVVSCVVSPRDHYYAYEHEPPVNDDPVSVVVVCVVPVDPRYHYYYDDD

Secondary structure (DSSP, 8-state):
---PPPPPSS--HHHHHHHHHHHHGGGG-SEEEEEEETT-TTHHHHHHHHHHHHHHTT--SEEEEEEE-GGGS-HHHHHHHHHH---S-EEEE----